Protein AF-A0A509KYE9-F1 (afdb_monomer_lite)

Structure (mmCIF, N/CA/C/O backbone):
data_AF-A0A509KYE9-F1
#
_entry.id   AF-A0A509KYE9-F1
#
loop_
_atom_site.group_PDB
_atom_site.id
_atom_site.type_symbol
_atom_site.label_atom_id
_atom_site.label_alt_id
_atom_site.label_comp_id
_atom_site.label_asym_id
_atom_site.label_entity_id
_atom_site.label_seq_id
_atom_site.pdbx_PDB_ins_code
_atom_site.Cartn_x
_atom_site.Cartn_y
_atom_site.Cartn_z
_atom_site.occupancy
_atom_site.B_iso_or_equiv
_atom_site.auth_seq_id
_atom_site.auth_comp_id
_atom_site.auth_asym_id
_atom_site.auth_atom_id
_atom_site.pdbx_PDB_model_num
ATOM 1 N N . MET A 1 1 ? -16.333 11.817 -3.526 1.00 33.34 1 MET A N 1
ATOM 2 C CA . MET A 1 1 ? -16.485 10.384 -3.855 1.00 33.34 1 MET A CA 1
ATOM 3 C C . MET A 1 1 ? -15.244 9.681 -3.335 1.00 33.34 1 MET A C 1
ATOM 5 O O . MET A 1 1 ? -14.174 10.230 -3.574 1.00 33.34 1 MET A O 1
ATOM 9 N N . PRO A 1 2 ? -15.351 8.580 -2.573 1.00 40.12 2 PRO A N 1
ATOM 10 C CA . PRO A 1 2 ? -14.171 7.830 -2.151 1.00 40.12 2 PRO A CA 1
ATOM 11 C C . PRO A 1 2 ? -13.476 7.275 -3.400 1.00 40.12 2 PRO A C 1
ATOM 13 O O . PRO A 1 2 ? -14.123 6.633 -4.227 1.00 40.12 2 PRO A O 1
ATOM 16 N N . SER A 1 3 ? -12.197 7.593 -3.581 1.00 48.25 3 SER A N 1
ATOM 17 C CA . SER A 1 3 ? -11.374 7.003 -4.634 1.00 48.25 3 SER A CA 1
ATOM 18 C C . SER A 1 3 ? -11.118 5.543 -4.272 1.00 48.25 3 SER A C 1
ATOM 20 O O . SER A 1 3 ? -10.631 5.236 -3.186 1.00 48.25 3 SER A O 1
ATOM 22 N N . PHE A 1 4 ? -11.502 4.629 -5.162 1.00 47.03 4 PHE A N 1
ATOM 23 C CA . PHE A 1 4 ? -11.134 3.226 -5.030 1.00 47.03 4 PHE A CA 1
ATOM 24 C C . PHE A 1 4 ? -9.632 3.131 -5.294 1.00 47.03 4 PHE A C 1
ATOM 26 O O . PHE A 1 4 ? -9.188 3.395 -6.410 1.00 47.03 4 PHE A O 1
ATOM 33 N N . ILE A 1 5 ? -8.848 2.838 -4.258 1.00 53.94 5 ILE A N 1
ATOM 34 C CA . ILE A 1 5 ? -7.424 2.570 -4.434 1.00 53.94 5 ILE A CA 1
ATOM 35 C C . ILE A 1 5 ? -7.317 1.101 -4.823 1.00 53.94 5 ILE A C 1
ATOM 37 O O . ILE A 1 5 ? -7.512 0.220 -3.984 1.00 53.94 5 ILE A O 1
ATOM 41 N N . GLU A 1 6 ? -7.031 0.844 -6.096 1.00 53.84 6 GLU A N 1
ATOM 42 C CA . GLU A 1 6 ? -6.678 -0.487 -6.580 1.00 53.84 6 GLU A CA 1
ATOM 43 C C . GLU A 1 6 ? -5.300 -0.846 -6.000 1.00 53.84 6 GLU A C 1
ATOM 45 O O . GLU A 1 6 ? -4.251 -0.496 -6.533 1.00 53.84 6 GLU A O 1
ATOM 50 N N . CYS A 1 7 ? -5.309 -1.437 -4.804 1.00 59.69 7 CYS A N 1
ATOM 51 C CA . CYS A 1 7 ? -4.104 -1.905 -4.134 1.00 59.69 7 CYS A CA 1
ATOM 52 C C . CYS A 1 7 ? -3.837 -3.339 -4.591 1.00 59.69 7 CYS A C 1
ATOM 54 O O . CYS A 1 7 ? -4.673 -4.212 -4.359 1.00 59.69 7 CYS A O 1
ATOM 56 N N . GLU A 1 8 ? -2.669 -3.615 -5.174 1.00 65.81 8 GLU A N 1
ATOM 57 C CA . GLU A 1 8 ? -2.299 -4.998 -5.520 1.00 65.81 8 GLU A CA 1
ATOM 58 C C . GLU A 1 8 ? -2.052 -5.865 -4.275 1.00 65.81 8 GLU A C 1
ATOM 60 O O . GLU A 1 8 ? -2.192 -7.087 -4.312 1.00 65.81 8 GLU A O 1
ATOM 65 N N . SER A 1 9 ? -1.717 -5.238 -3.144 1.00 76.31 9 SER A N 1
ATOM 66 C CA . SER A 1 9 ? -1.668 -5.906 -1.846 1.00 76.31 9 SER A CA 1
ATOM 67 C C . SER A 1 9 ? -2.230 -5.014 -0.741 1.00 76.31 9 SER A C 1
ATOM 69 O O . SER A 1 9 ? -1.964 -3.811 -0.695 1.00 76.31 9 SER A O 1
ATOM 71 N N . LEU A 1 10 ? -3.019 -5.622 0.146 1.00 84.19 10 LEU A N 1
ATOM 72 C CA . LEU A 1 10 ? -3.643 -4.981 1.299 1.00 84.19 10 LEU A CA 1
ATOM 73 C C . LEU A 1 10 ? -3.537 -5.916 2.507 1.00 84.19 10 LEU A C 1
ATOM 75 O O . LEU A 1 10 ? -3.923 -7.081 2.443 1.00 84.19 10 LEU A O 1
ATOM 79 N N . SER A 1 11 ? -3.031 -5.391 3.618 1.00 88.44 11 SER A N 1
ATOM 80 C CA . SER A 1 11 ? -2.984 -6.068 4.910 1.00 88.44 11 SER A CA 1
ATOM 81 C C . SER A 1 11 ? -3.585 -5.162 5.974 1.00 88.44 11 SER A C 1
ATOM 83 O O . SER A 1 11 ? -3.183 -4.006 6.112 1.00 88.44 11 SER A O 1
ATOM 85 N N . ILE A 1 12 ? -4.548 -5.691 6.725 1.00 89.31 12 ILE A N 1
ATOM 86 C CA . ILE A 1 12 ? -5.238 -4.987 7.806 1.00 89.31 12 ILE A CA 1
ATOM 87 C C . ILE A 1 12 ? -5.010 -5.778 9.091 1.00 89.31 12 ILE A C 1
ATOM 89 O O . ILE A 1 12 ? -5.333 -6.963 9.163 1.00 89.31 12 ILE A O 1
ATOM 93 N N . ASN A 1 13 ? -4.448 -5.130 10.108 1.00 91.56 13 ASN A N 1
ATOM 94 C CA . ASN A 1 13 ? -4.208 -5.729 11.415 1.00 91.56 13 ASN A CA 1
ATOM 95 C C . ASN A 1 13 ? -4.886 -4.895 12.502 1.00 91.56 13 ASN A C 1
ATOM 97 O O . ASN A 1 13 ? -4.642 -3.696 12.593 1.00 91.56 13 ASN A O 1
ATOM 101 N N . TYR A 1 14 ? -5.718 -5.523 13.329 1.00 89.94 14 TYR A N 1
ATOM 102 C CA . TYR A 1 14 ? -6.417 -4.850 14.418 1.00 89.94 14 TYR A CA 1
ATOM 103 C C . TYR A 1 14 ? -5.716 -5.087 15.747 1.00 89.94 14 TYR A C 1
ATOM 105 O O . TYR A 1 14 ? -5.370 -6.218 16.092 1.00 89.94 14 TYR A O 1
ATOM 113 N N . ASN A 1 15 ? -5.584 -4.028 16.540 1.00 89.38 15 ASN A N 1
ATOM 114 C CA . ASN A 1 15 ? -5.244 -4.176 17.946 1.00 89.38 15 ASN A CA 1
ATOM 115 C C . ASN A 1 15 ? -6.501 -4.402 18.807 1.00 89.38 15 ASN A C 1
ATOM 117 O O . ASN A 1 15 ? -7.637 -4.197 18.379 1.00 89.38 15 ASN A O 1
ATOM 121 N N . ILE A 1 16 ? -6.283 -4.768 20.073 1.00 88.56 16 ILE A N 1
ATOM 122 C CA . ILE A 1 16 ? -7.353 -4.986 21.061 1.00 88.56 16 ILE A CA 1
ATOM 123 C C . ILE A 1 16 ? -8.208 -3.739 21.353 1.00 88.56 16 ILE A C 1
ATOM 125 O O . ILE A 1 16 ? -9.264 -3.857 21.965 1.00 88.56 16 ILE A O 1
ATOM 129 N N . MET A 1 17 ? -7.755 -2.550 20.948 1.00 88.31 17 MET A N 1
ATOM 130 C CA . MET A 1 17 ? -8.473 -1.283 21.112 1.00 88.31 17 MET A CA 1
ATOM 131 C C . MET A 1 17 ? -9.351 -0.941 19.897 1.00 88.31 17 MET A C 1
ATOM 133 O O . MET A 1 17 ? -9.965 0.121 19.887 1.00 88.31 17 MET A O 1
ATOM 137 N N . GLY A 1 18 ? -9.402 -1.800 18.872 1.00 84.12 18 GLY A N 1
ATOM 138 C CA . GLY A 1 18 ? -10.161 -1.546 17.644 1.00 84.12 18 GLY A CA 1
ATOM 139 C C . GLY A 1 18 ? -9.470 -0.595 16.663 1.00 84.12 18 GLY A 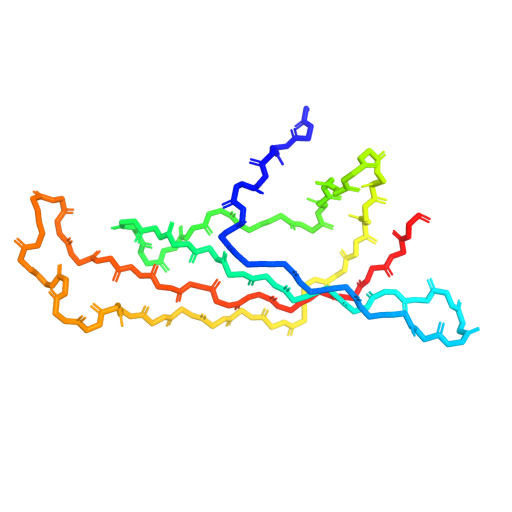C 1
ATOM 140 O O . GLY A 1 18 ? -10.096 -0.137 15.713 1.00 84.12 18 GLY A O 1
ATOM 141 N N . ILE A 1 19 ? -8.184 -0.299 16.869 1.00 91.69 19 ILE A N 1
ATOM 142 C CA . ILE A 1 19 ? -7.377 0.487 15.931 1.00 91.69 19 ILE A CA 1
ATOM 143 C C . ILE A 1 19 ? -6.799 -0.462 14.880 1.00 91.69 19 ILE A C 1
ATOM 145 O O . ILE A 1 19 ? -6.182 -1.473 15.225 1.00 91.69 19 ILE A O 1
ATOM 149 N N . ALA A 1 20 ? -6.983 -0.118 13.609 1.00 92.69 20 ALA A N 1
ATOM 150 C CA . ALA A 1 20 ? -6.485 -0.860 12.465 1.00 92.69 20 ALA A CA 1
ATOM 151 C C . ALA A 1 20 ? -5.162 -0.266 11.963 1.00 92.69 20 ALA A C 1
ATOM 153 O O . ALA A 1 20 ? -5.090 0.907 11.604 1.00 92.69 20 ALA A O 1
ATOM 154 N N . THR A 1 21 ? -4.122 -1.086 11.884 1.00 94.25 21 THR A N 1
ATOM 155 C CA . THR A 1 21 ? -2.921 -0.798 11.100 1.00 94.25 21 THR A CA 1
ATOM 156 C C . THR A 1 21 ? -3.125 -1.357 9.701 1.00 94.25 21 THR A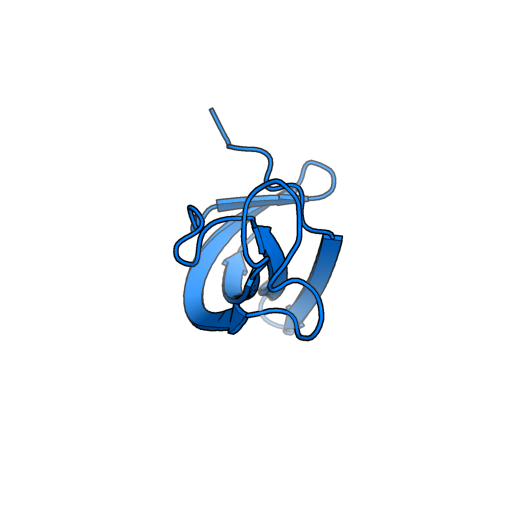 C 1
ATOM 158 O O . THR A 1 21 ? -3.259 -2.569 9.526 1.00 94.25 21 THR A O 1
ATOM 161 N N . ILE A 1 22 ? -3.140 -0.478 8.707 1.00 91.75 22 ILE A N 1
ATOM 162 C CA . ILE A 1 22 ? -3.360 -0.812 7.304 1.00 91.75 22 ILE A CA 1
ATOM 163 C C . ILE A 1 22 ? -2.062 -0.595 6.548 1.00 91.75 22 ILE A C 1
ATOM 165 O O . ILE A 1 22 ? -1.509 0.502 6.557 1.00 91.75 22 ILE A O 1
ATOM 169 N N . ASN A 1 23 ? -1.579 -1.647 5.900 1.00 92.31 23 ASN A N 1
ATOM 170 C CA . ASN A 1 23 ? -0.430 -1.587 5.012 1.00 92.31 23 ASN A CA 1
ATOM 171 C C . ASN A 1 23 ? -0.883 -1.961 3.611 1.00 92.31 23 ASN A C 1
ATOM 173 O O . ASN A 1 23 ? -1.530 -2.994 3.429 1.00 92.31 23 ASN A O 1
ATOM 177 N N . TYR A 1 24 ? -0.545 -1.132 2.634 1.00 90.19 24 TYR A N 1
ATOM 178 C CA . TYR A 1 24 ? -0.887 -1.385 1.244 1.00 90.19 24 TYR A CA 1
ATOM 179 C C . TYR A 1 24 ? 0.220 -0.918 0.312 1.00 90.19 24 TYR A C 1
ATOM 181 O O . TYR A 1 24 ? 1.027 -0.051 0.660 1.00 90.19 24 TYR A O 1
ATOM 189 N N . THR A 1 25 ? 0.252 -1.515 -0.874 1.00 90.81 25 THR A N 1
ATOM 190 C CA . THR A 1 25 ? 1.202 -1.159 -1.924 1.00 90.81 25 THR A CA 1
ATOM 191 C C . THR A 1 25 ? 0.455 -0.650 -3.143 1.00 90.81 25 THR A C 1
ATOM 193 O O . THR A 1 25 ? -0.467 -1.302 -3.634 1.00 90.81 25 THR A O 1
ATOM 196 N N . ILE A 1 26 ? 0.888 0.510 -3.628 1.00 90.50 26 ILE A N 1
ATOM 197 C CA . ILE A 1 26 ? 0.482 1.072 -4.912 1.00 90.50 26 ILE A CA 1
ATOM 198 C C . ILE A 1 26 ? 1.595 0.777 -5.914 1.00 90.50 26 ILE A C 1
ATOM 200 O O . ILE A 1 26 ? 2.767 1.017 -5.619 1.00 90.50 26 ILE A O 1
ATOM 204 N N . ILE A 1 27 ? 1.227 0.278 -7.090 1.00 89.00 27 ILE A N 1
ATOM 205 C CA . ILE A 1 27 ? 2.121 0.193 -8.242 1.00 89.00 27 ILE A CA 1
ATOM 206 C C . ILE A 1 27 ? 1.718 1.297 -9.221 1.00 89.00 27 ILE A C 1
ATOM 208 O O . ILE A 1 27 ? 0.549 1.396 -9.587 1.00 89.00 27 ILE A O 1
ATOM 212 N N . SER A 1 28 ? 2.662 2.152 -9.612 1.00 89.50 28 SER A N 1
ATOM 213 C CA . SER A 1 28 ? 2.398 3.295 -10.495 1.00 89.50 28 SER A CA 1
ATOM 214 C C . SER A 1 28 ? 3.524 3.531 -11.496 1.00 89.50 28 SER A C 1
ATOM 216 O O . SER A 1 28 ? 4.670 3.168 -11.260 1.00 89.50 28 SER A O 1
ATOM 218 N N . ASP A 1 29 ? 3.207 4.177 -12.613 1.00 88.50 29 ASP A N 1
ATOM 219 C CA . ASP A 1 29 ? 4.165 4.685 -13.608 1.00 88.50 29 ASP A CA 1
ATOM 220 C C . ASP A 1 29 ? 4.778 6.044 -13.206 1.00 88.50 29 ASP A C 1
ATOM 222 O O . ASP A 1 29 ? 5.676 6.567 -13.862 1.00 88.50 29 ASP A O 1
ATOM 226 N N . THR A 1 30 ? 4.316 6.611 -12.089 1.00 87.19 30 THR A N 1
ATOM 227 C CA . THR A 1 30 ? 4.824 7.844 -11.479 1.00 87.19 30 THR A CA 1
ATOM 228 C C . THR A 1 30 ? 5.476 7.570 -10.119 1.00 87.19 30 THR A C 1
ATOM 230 O O . THR A 1 30 ? 4.978 6.726 -9.368 1.00 87.19 30 THR A O 1
ATOM 233 N N . PRO A 1 31 ? 6.550 8.295 -9.748 1.00 85.44 31 PRO A N 1
ATOM 234 C CA . PRO A 1 31 ? 7.161 8.207 -8.420 1.00 85.44 31 PRO A CA 1
ATOM 235 C C . PRO A 1 31 ? 6.317 8.830 -7.293 1.00 85.44 31 PRO A C 1
ATOM 237 O O . PRO A 1 31 ? 6.662 8.665 -6.122 1.00 85.44 31 PRO A O 1
ATOM 240 N N . ASP A 1 32 ? 5.250 9.562 -7.620 1.00 86.00 32 ASP A N 1
ATOM 241 C CA . ASP A 1 32 ? 4.394 10.249 -6.645 1.00 86.00 32 ASP A CA 1
ATOM 242 C C . ASP A 1 32 ? 2.913 9.899 -6.877 1.00 86.00 32 ASP A C 1
ATOM 244 O O . ASP A 1 32 ? 2.168 10.675 -7.488 1.00 86.00 32 ASP A O 1
ATOM 248 N N . PRO A 1 33 ? 2.472 8.686 -6.492 1.00 83.88 33 PRO A N 1
ATOM 249 C CA . PRO A 1 33 ? 1.068 8.319 -6.598 1.00 83.88 33 PRO A CA 1
ATOM 250 C C . PRO A 1 33 ? 0.218 9.097 -5.588 1.00 83.88 33 PRO A C 1
ATOM 252 O O . PRO A 1 33 ? 0.662 9.448 -4.499 1.00 83.88 33 PRO A O 1
ATOM 255 N N . SER A 1 34 ? -1.055 9.327 -5.918 1.00 85.31 34 SER A N 1
ATOM 256 C CA . SER A 1 34 ? -1.998 9.959 -4.988 1.00 85.31 34 SER A CA 1
ATOM 257 C C . SER A 1 34 ? -2.315 9.029 -3.815 1.00 85.31 34 SER A C 1
ATOM 259 O O . SER A 1 34 ? -2.908 7.966 -3.995 1.00 85.31 34 SER A O 1
ATOM 261 N N . ILE A 1 35 ? -1.947 9.444 -2.603 1.00 86.94 35 ILE A N 1
ATOM 262 C CA . ILE A 1 35 ? -2.186 8.691 -1.367 1.00 86.94 35 ILE A CA 1
ATOM 263 C C . ILE A 1 35 ? -3.330 9.349 -0.598 1.00 86.94 35 ILE A C 1
ATOM 265 O O . ILE A 1 35 ? -3.338 10.565 -0.397 1.00 86.94 35 ILE A O 1
AT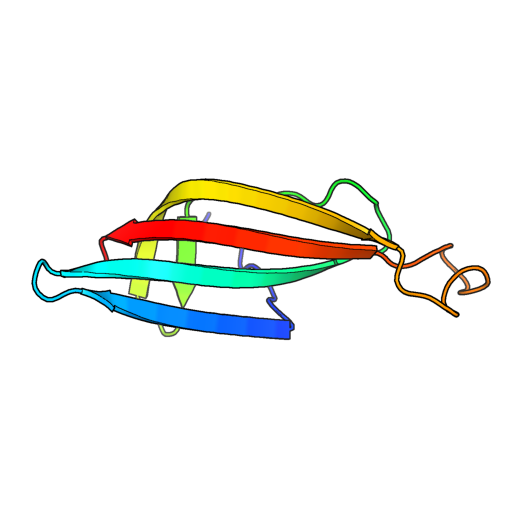OM 269 N N . HIS A 1 36 ? -4.295 8.548 -0.143 1.00 84.00 36 HIS A N 1
ATOM 270 C CA . HIS A 1 36 ? -5.451 9.044 0.597 1.00 84.00 36 HIS A CA 1
ATOM 271 C C . HIS A 1 36 ? -5.506 8.469 2.018 1.00 84.00 36 HIS A C 1
ATOM 273 O O . HIS A 1 36 ? -5.284 7.275 2.199 1.00 84.00 36 HIS A O 1
ATOM 279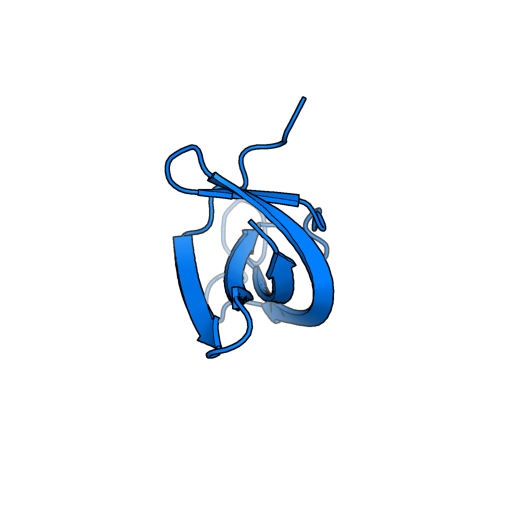 N N . PRO A 1 37 ? -5.874 9.283 3.026 1.00 86.38 37 PRO A N 1
ATOM 280 C CA . PRO A 1 37 ? -6.082 8.829 4.405 1.00 86.38 37 PRO A CA 1
ATOM 281 C C . PRO A 1 37 ? -7.410 8.073 4.604 1.00 86.38 37 PRO A C 1
ATOM 283 O O . PRO A 1 37 ? -7.789 7.762 5.733 1.00 86.38 37 PRO A O 1
ATOM 286 N N . ILE A 1 38 ? -8.148 7.831 3.517 1.00 89.19 38 ILE A N 1
ATOM 287 C CA . ILE A 1 38 ? -9.436 7.143 3.509 1.00 89.19 38 ILE A CA 1
ATOM 288 C C . ILE A 1 38 ? -9.323 5.969 2.544 1.00 89.19 38 ILE A C 1
ATOM 290 O O . ILE A 1 38 ? -9.015 6.170 1.370 1.00 89.19 38 ILE A O 1
ATOM 294 N N . ILE A 1 39 ? -9.601 4.764 3.035 1.00 87.56 39 ILE A N 1
ATOM 295 C CA . ILE A 1 39 ? -9.566 3.527 2.249 1.00 87.56 39 ILE A CA 1
ATOM 296 C C . ILE A 1 39 ? -10.900 2.811 2.409 1.00 87.56 39 ILE A C 1
ATOM 298 O O . ILE A 1 39 ? -11.460 2.775 3.502 1.00 87.56 39 ILE A O 1
ATOM 302 N N . VAL A 1 40 ? -11.409 2.233 1.322 1.00 86.69 40 VAL A N 1
ATOM 303 C CA . VAL A 1 40 ? -12.601 1.381 1.351 1.00 86.69 40 VAL A CA 1
ATOM 304 C C . VAL A 1 40 ? -12.184 -0.045 1.027 1.00 86.69 40 VAL A C 1
ATOM 306 O O . VAL A 1 40 ? -11.680 -0.298 -0.064 1.00 86.69 40 VAL A O 1
ATOM 309 N N . ALA A 1 41 ? -12.400 -0.970 1.961 1.00 83.44 41 ALA A N 1
ATOM 310 C CA . ALA A 1 41 ? -12.129 -2.391 1.770 1.00 83.44 41 ALA A CA 1
ATOM 311 C C . ALA A 1 41 ? -13.344 -3.205 2.222 1.00 83.44 41 ALA A C 1
ATOM 313 O O . ALA A 1 41 ? -13.814 -3.041 3.343 1.00 83.44 41 ALA A O 1
ATOM 314 N N . ASP A 1 42 ? -13.876 -4.039 1.324 1.00 83.00 42 ASP A N 1
ATOM 315 C CA . ASP A 1 42 ? -15.075 -4.863 1.558 1.00 83.00 42 ASP A CA 1
ATOM 316 C C . ASP A 1 42 ? -16.283 -4.074 2.118 1.00 83.00 42 ASP A C 1
ATOM 318 O O . ASP A 1 42 ? -16.995 -4.500 3.021 1.00 83.00 42 ASP A O 1
ATOM 322 N N . GLY A 1 43 ? -16.483 -2.847 1.621 1.00 84.19 43 GLY A N 1
ATOM 323 C CA . GLY A 1 43 ? -17.562 -1.957 2.071 1.00 84.19 43 GLY A CA 1
ATOM 324 C C . GLY A 1 43 ? -17.321 -1.255 3.415 1.00 84.19 43 GLY A C 1
ATOM 325 O O . GLY A 1 43 ? -18.121 -0.400 3.792 1.00 84.19 43 GLY A O 1
ATOM 326 N N . VAL A 1 44 ? -16.217 -1.546 4.107 1.00 86.62 44 VAL A N 1
ATOM 327 C CA . VAL A 1 44 ? -15.798 -0.848 5.329 1.00 86.62 44 VAL A CA 1
ATOM 328 C C . VAL A 1 44 ? -14.935 0.356 4.964 1.00 86.62 44 VAL A C 1
ATOM 330 O O . VAL A 1 44 ? -14.020 0.248 4.146 1.00 86.62 44 VAL A O 1
ATOM 333 N N . ILE A 1 45 ? -15.226 1.510 5.570 1.00 90.62 45 ILE A N 1
ATOM 334 C CA . ILE A 1 45 ? -14.459 2.743 5.378 1.00 90.62 45 ILE A CA 1
ATOM 335 C C . ILE A 1 45 ? -13.467 2.876 6.525 1.00 90.62 45 ILE A C 1
ATOM 337 O O . ILE A 1 45 ? -13.857 3.030 7.672 1.00 90.62 45 ILE A O 1
ATOM 341 N N . PHE A 1 46 ? -12.185 2.888 6.200 1.00 90.44 46 PHE A N 1
ATOM 342 C CA . PHE A 1 46 ? -11.120 3.177 7.143 1.00 90.44 46 PHE A CA 1
ATOM 343 C C . PHE A 1 46 ? -10.692 4.624 6.984 1.00 90.44 46 PHE A C 1
ATOM 345 O O . PHE A 1 46 ? -10.271 5.026 5.900 1.00 90.44 46 PHE A O 1
ATOM 352 N N . ASN A 1 47 ? -10.789 5.398 8.061 1.00 92.69 47 ASN A N 1
ATOM 353 C CA . ASN A 1 47 ? -10.306 6.773 8.110 1.00 92.69 47 ASN A CA 1
ATOM 354 C C . ASN A 1 47 ? -9.183 6.869 9.141 1.00 92.69 47 ASN A C 1
ATOM 356 O O . ASN A 1 47 ? -9.351 6.449 10.290 1.00 92.69 47 ASN A O 1
ATOM 360 N N . GLY A 1 48 ? -8.027 7.376 8.725 1.00 91.75 48 GLY A N 1
ATOM 361 C CA . GLY A 1 48 ? -6.839 7.342 9.557 1.00 91.75 48 GLY A CA 1
ATOM 362 C C . GLY A 1 48 ? -5.769 8.354 9.197 1.00 91.75 48 GLY A C 1
ATOM 363 O O . GLY A 1 48 ? -5.978 9.312 8.458 1.00 91.75 48 GLY A O 1
ATOM 364 N N . ILE A 1 49 ? -4.593 8.128 9.769 1.00 94.25 49 ILE A N 1
ATOM 365 C CA . ILE A 1 49 ? -3.399 8.938 9.559 1.00 94.25 49 ILE A CA 1
ATOM 366 C C . ILE A 1 49 ? -2.350 8.058 8.891 1.00 94.25 49 ILE A C 1
ATOM 368 O O . ILE A 1 49 ? -2.039 6.964 9.370 1.00 94.25 49 ILE A O 1
ATOM 372 N N . ILE A 1 50 ? -1.794 8.551 7.787 1.00 94.25 50 ILE A N 1
ATOM 373 C CA . ILE A 1 50 ? -0.661 7.924 7.108 1.00 94.25 50 ILE A CA 1
ATOM 374 C C . ILE A 1 50 ? 0.580 8.157 7.968 1.00 94.25 50 ILE A C 1
ATOM 376 O O . ILE A 1 50 ? 0.942 9.296 8.258 1.00 94.25 50 ILE A O 1
ATOM 380 N N . THR A 1 51 ? 1.220 7.076 8.397 1.00 95.25 51 THR A N 1
ATOM 381 C CA . THR A 1 51 ? 2.392 7.121 9.278 1.00 95.25 51 THR A CA 1
ATOM 382 C C . THR A 1 51 ? 3.696 6.933 8.5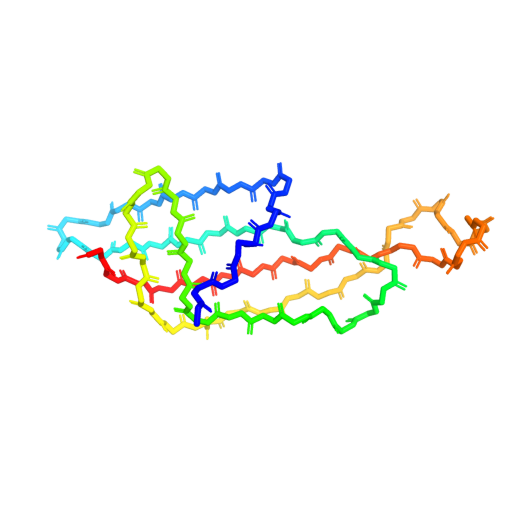18 1.00 95.25 51 THR A C 1
ATOM 384 O O . THR A 1 51 ? 4.740 7.396 8.973 1.00 95.25 51 THR A O 1
ATOM 387 N N . SER A 1 52 ? 3.654 6.266 7.364 1.00 94.19 52 SER A N 1
ATOM 388 C CA . SER A 1 52 ? 4.824 6.045 6.522 1.00 94.19 52 SER A CA 1
ATOM 389 C C . SER A 1 52 ? 4.433 5.939 5.055 1.00 94.19 52 SER A C 1
ATOM 391 O O . SER A 1 52 ? 3.404 5.351 4.718 1.00 94.19 52 SER A O 1
ATOM 393 N N . VAL A 1 53 ? 5.283 6.500 4.198 1.00 94.06 53 VAL A N 1
ATOM 394 C CA . VAL A 1 53 ? 5.228 6.368 2.743 1.00 94.06 53 VAL A CA 1
ATOM 395 C C . VAL A 1 53 ? 6.644 6.099 2.265 1.00 94.06 53 VAL A C 1
ATOM 397 O O . VAL A 1 53 ? 7.565 6.850 2.590 1.00 94.06 53 VAL A O 1
ATOM 400 N N . TYR A 1 54 ? 6.817 5.035 1.491 1.00 94.25 54 TYR A N 1
ATOM 401 C CA . TYR A 1 54 ? 8.095 4.690 0.892 1.00 94.25 54 TYR A CA 1
ATOM 402 C C . TYR A 1 54 ? 7.908 4.303 -0.569 1.00 94.25 54 TYR A C 1
ATOM 404 O O . TYR A 1 54 ? 7.291 3.278 -0.858 1.00 94.25 54 TYR A O 1
ATOM 412 N N . THR A 1 55 ? 8.463 5.108 -1.475 1.00 94.12 55 THR A N 1
ATOM 413 C CA . THR A 1 55 ? 8.457 4.835 -2.915 1.00 94.12 55 THR A CA 1
ATOM 414 C C . THR A 1 55 ? 9.840 4.416 -3.390 1.00 94.12 55 THR A C 1
ATOM 416 O O . THR A 1 55 ? 10.837 5.068 -3.078 1.00 94.12 55 THR A O 1
ATOM 419 N N . GLN A 1 56 ? 9.897 3.362 -4.199 1.00 93.50 56 GLN A N 1
ATOM 420 C CA . GLN A 1 56 ? 11.106 2.939 -4.900 1.00 93.50 56 GLN A CA 1
ATOM 421 C C . GLN A 1 56 ? 10.769 2.477 -6.326 1.00 93.50 56 GLN A C 1
ATOM 423 O O . GLN A 1 56 ? 9.671 1.965 -6.556 1.00 93.50 56 GLN A O 1
ATOM 428 N N . PRO A 1 57 ? 11.687 2.631 -7.292 1.00 91.19 57 PRO A N 1
ATOM 429 C CA . PRO A 1 57 ? 11.510 2.060 -8.621 1.00 91.19 57 PRO A CA 1
ATOM 430 C C . PRO A 1 57 ? 11.526 0.526 -8.562 1.00 91.19 57 PRO A C 1
ATOM 432 O O . PRO A 1 57 ? 12.283 -0.079 -7.799 1.00 91.19 57 PRO A O 1
ATOM 435 N N . ILE A 1 58 ? 10.708 -0.111 -9.394 1.00 89.50 58 ILE A N 1
ATOM 436 C CA . ILE A 1 58 ? 10.690 -1.559 -9.579 1.00 89.50 58 ILE A CA 1
ATOM 437 C C . ILE A 1 58 ? 11.818 -1.915 -10.549 1.00 89.50 58 ILE A C 1
ATOM 439 O O . ILE A 1 58 ? 11.814 -1.508 -11.712 1.00 89.50 58 ILE A O 1
ATOM 443 N N . ALA A 1 59 ? 12.799 -2.683 -10.077 1.00 89.69 59 ALA A N 1
ATOM 444 C CA . ALA A 1 59 ? 13.928 -3.105 -10.903 1.00 89.69 59 ALA A CA 1
ATOM 445 C C . ALA A 1 59 ? 13.458 -3.859 -12.159 1.00 89.69 59 ALA A C 1
ATOM 447 O O . ALA A 1 59 ? 12.506 -4.639 -12.095 1.00 89.69 59 ALA A O 1
ATOM 448 N N . LYS A 1 60 ? 14.179 -3.688 -13.275 1.00 86.12 60 LYS A N 1
ATOM 449 C CA . LYS A 1 60 ? 13.881 -4.288 -14.592 1.00 86.12 60 LYS A CA 1
ATOM 450 C C . LYS A 1 60 ? 12.655 -3.710 -15.304 1.00 86.12 60 LYS A C 1
ATOM 452 O O . LYS A 1 60 ? 12.225 -4.274 -16.309 1.00 86.12 60 LYS A O 1
ATOM 457 N N . THR A 1 61 ? 12.093 -2.610 -14.809 1.00 87.88 61 THR A N 1
ATOM 458 C CA . THR A 1 61 ? 10.994 -1.896 -15.479 1.00 87.88 61 THR A CA 1
ATOM 459 C C . THR A 1 61 ? 11.454 -0.601 -16.147 1.00 87.88 61 THR A C 1
ATOM 461 O O . THR A 1 61 ? 10.635 0.119 -16.706 1.00 87.88 61 THR A O 1
ATOM 464 N N . GLU A 1 62 ? 12.762 -0.316 -16.160 1.00 83.38 62 GLU A N 1
ATOM 465 C CA . GLU A 1 62 ? 13.334 0.961 -16.615 1.00 83.38 62 GLU A CA 1
ATOM 466 C C . GLU A 1 62 ? 13.057 1.256 -18.098 1.00 83.38 62 GLU A C 1
ATOM 468 O O . GLU A 1 62 ? 13.104 2.410 -18.518 1.00 83.38 62 GLU A O 1
ATOM 473 N N . PHE A 1 63 ? 12.762 0.215 -18.881 1.00 80.62 63 PHE A N 1
ATOM 474 C CA . PHE A 1 63 ? 12.498 0.278 -20.320 1.00 80.62 63 PHE A CA 1
ATOM 475 C C . PHE A 1 63 ? 11.049 -0.068 -20.689 1.00 80.62 63 PHE A C 1
ATOM 477 O O . PHE A 1 63 ? 10.782 -0.380 -21.850 1.00 80.62 63 PHE A O 1
ATOM 484 N N . ALA A 1 64 ? 10.120 -0.083 -19.727 1.00 80.62 64 ALA A N 1
ATOM 485 C CA . ALA A 1 64 ? 8.713 -0.284 -20.057 1.00 80.62 64 ALA A CA 1
ATOM 486 C C . ALA A 1 64 ? 8.201 0.869 -20.942 1.00 80.62 64 ALA A C 1
ATOM 488 O O . ALA A 1 64 ? 8.735 1.978 -20.900 1.00 80.62 64 ALA A O 1
ATOM 489 N N . GLU A 1 65 ? 7.165 0.609 -21.749 1.00 79.31 65 GLU A N 1
ATOM 490 C CA . GLU A 1 65 ? 6.665 1.551 -22.770 1.00 79.31 65 GLU A CA 1
ATOM 491 C C . GLU A 1 65 ? 6.320 2.942 -22.208 1.00 79.31 65 GLU A C 1
ATOM 493 O O . GLU A 1 65 ? 6.455 3.938 -22.916 1.00 79.31 65 GLU A O 1
ATOM 498 N N . ASN A 1 66 ? 5.956 3.014 -20.923 1.00 78.44 66 ASN A N 1
ATOM 499 C CA . ASN A 1 66 ? 5.570 4.242 -20.226 1.00 78.44 66 ASN A CA 1
ATOM 500 C C . ASN A 1 66 ? 6.641 4.766 -19.244 1.00 78.44 66 ASN A C 1
ATOM 502 O O . ASN A 1 66 ? 6.363 5.678 -18.471 1.00 78.44 66 ASN A O 1
ATOM 506 N N . GLY A 1 67 ? 7.865 4.225 -19.272 1.00 81.31 67 GLY A N 1
ATOM 507 C CA . GLY A 1 67 ? 8.932 4.546 -18.317 1.00 81.31 67 GLY A CA 1
ATOM 508 C C . GLY A 1 67 ? 9.007 3.579 -17.124 1.00 81.31 67 GLY A C 1
ATOM 509 O O . GLY A 1 67 ? 8.324 2.554 -17.118 1.00 81.31 67 GLY A O 1
ATOM 510 N N . PRO A 1 68 ? 9.875 3.854 -16.130 1.00 87.94 68 PRO A N 1
ATOM 511 C CA . PRO A 1 68 ? 10.031 2.999 -14.958 1.00 87.94 68 PRO A CA 1
ATOM 512 C C . PRO A 1 68 ? 8.736 2.918 -14.153 1.00 87.94 68 PRO A C 1
ATOM 514 O O . PRO A 1 68 ? 8.058 3.918 -13.939 1.00 87.94 68 PRO A O 1
ATOM 517 N N . TRP A 1 69 ? 8.437 1.728 -13.646 1.00 90.38 69 TRP A N 1
ATOM 518 C CA . TRP A 1 69 ? 7.372 1.535 -12.673 1.00 90.38 69 TRP A CA 1
ATOM 519 C C . TRP A 1 69 ? 7.914 1.725 -11.261 1.00 90.38 69 TRP A C 1
ATOM 521 O O . TRP A 1 69 ? 9.093 1.491 -10.984 1.00 90.38 69 TRP A O 1
ATOM 531 N N . TYR A 1 70 ? 7.039 2.113 -10.348 1.00 91.50 70 TYR A N 1
ATOM 532 C CA . TYR A 1 70 ? 7.339 2.396 -8.957 1.00 91.50 70 TYR A CA 1
ATOM 533 C C . TYR A 1 70 ? 6.423 1.580 -8.057 1.00 91.50 70 TYR A C 1
ATOM 535 O O . TYR A 1 70 ? 5.260 1.346 -8.371 1.00 91.50 70 TYR A O 1
ATOM 543 N N . THR A 1 71 ? 6.964 1.156 -6.921 1.00 91.88 71 THR A N 1
ATOM 544 C CA . THR A 1 71 ? 6.199 0.587 -5.816 1.00 91.88 71 THR A CA 1
ATOM 545 C C . THR A 1 71 ? 6.203 1.587 -4.674 1.00 91.88 71 THR A C 1
ATOM 547 O O . THR A 1 71 ? 7.268 1.982 -4.193 1.00 91.88 71 THR A O 1
ATOM 550 N N . THR A 1 72 ? 5.017 1.956 -4.208 1.00 92.94 72 THR A N 1
ATOM 551 C CA . THR A 1 72 ? 4.817 2.825 -3.051 1.00 92.94 72 THR A CA 1
ATOM 552 C C . THR A 1 72 ? 4.157 2.030 -1.939 1.00 92.94 72 THR A C 1
ATOM 554 O O . THR A 1 72 ? 2.982 1.681 -2.019 1.00 92.94 72 THR A O 1
ATOM 557 N N . SER A 1 73 ? 4.926 1.738 -0.896 1.00 93.50 73 SER A N 1
ATOM 558 C CA . SER A 1 73 ? 4.434 1.116 0.330 1.00 93.50 73 SER A CA 1
ATOM 559 C C . SER A 1 73 ? 3.907 2.193 1.266 1.00 93.50 73 SER A C 1
ATOM 561 O O . SER A 1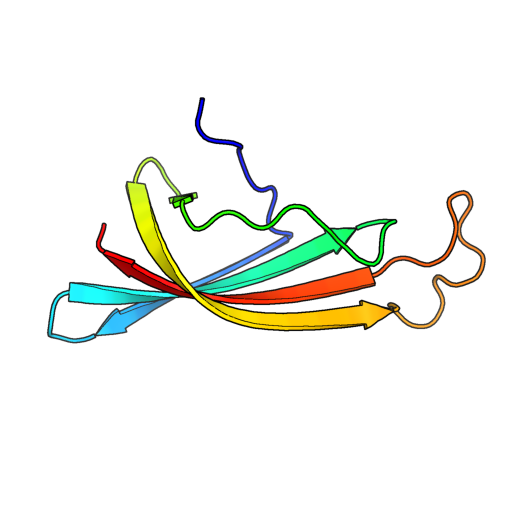 73 ? 4.625 3.139 1.599 1.00 93.50 73 SER A O 1
ATOM 563 N N . VAL A 1 74 ? 2.664 2.036 1.708 1.00 92.75 74 VAL A N 1
ATOM 564 C CA . VAL A 1 74 ? 1.994 2.971 2.609 1.00 92.75 74 VAL A CA 1
ATOM 565 C C . VAL A 1 74 ? 1.578 2.246 3.878 1.00 92.75 74 VAL A C 1
ATOM 567 O O . VAL A 1 74 ? 0.971 1.176 3.823 1.00 92.75 74 VAL A O 1
ATOM 570 N N . SER A 1 75 ? 1.877 2.859 5.021 1.00 94.25 75 SER A N 1
ATOM 571 C CA . SER A 1 75 ? 1.383 2.441 6.331 1.00 94.25 75 SER A CA 1
ATOM 572 C C . SER A 1 75 ? 0.444 3.502 6.885 1.00 94.25 75 SER A C 1
ATOM 574 O O . SER A 1 75 ? 0.766 4.691 6.915 1.00 94.25 75 SER A O 1
ATOM 576 N N . MET A 1 76 ? -0.714 3.062 7.356 1.00 93.88 76 MET A N 1
ATOM 577 C CA . MET A 1 76 ? -1.758 3.900 7.923 1.00 93.88 76 MET A CA 1
ATOM 578 C C . MET A 1 76 ? -2.245 3.309 9.242 1.00 93.88 76 MET A C 1
ATOM 580 O O . MET A 1 76 ? -2.341 2.094 9.398 1.00 93.88 76 MET A O 1
ATOM 584 N N . VAL A 1 77 ? -2.583 4.178 10.188 1.00 94.69 77 VAL A N 1
ATOM 585 C CA . VAL A 1 77 ? -3.297 3.816 11.414 1.00 94.69 77 VAL A CA 1
ATOM 586 C C . VAL A 1 77 ? -4.680 4.444 11.341 1.00 94.69 77 VAL A C 1
ATOM 588 O O . VAL A 1 77 ? -4.793 5.663 11.221 1.00 94.69 77 VAL A O 1
ATOM 591 N N . ALA A 1 78 ? -5.723 3.623 11.372 1.00 93.44 78 ALA A N 1
ATOM 592 C CA . ALA A 1 78 ? -7.094 4.024 11.099 1.00 93.44 78 ALA A CA 1
ATOM 593 C C . ALA A 1 78 ? -8.101 3.380 12.053 1.00 93.44 78 ALA A C 1
ATOM 595 O O . ALA A 1 78 ? -7.804 2.428 12.774 1.00 93.44 78 ALA A O 1
ATOM 596 N N . THR A 1 79 ? -9.320 3.902 12.014 1.00 90.44 79 THR A N 1
ATOM 597 C CA . THR A 1 79 ? -10.511 3.300 12.620 1.00 90.44 79 THR A CA 1
ATOM 598 C C . THR A 1 79 ? -11.542 3.025 11.529 1.00 90.44 79 THR A C 1
ATOM 600 O O . THR A 1 79 ? -11.611 3.782 10.556 1.00 90.44 79 THR A O 1
ATOM 603 N N . SER A 1 80 ? -12.304 1.941 11.689 1.00 81.81 80 SER A N 1
ATOM 604 C CA . SER A 1 80 ? -13.430 1.552 10.823 1.00 81.81 80 SER A CA 1
ATOM 605 C C . SER A 1 80 ? -14.746 2.181 11.255 1.00 81.81 80 SER A C 1
ATOM 607 O O . SER A 1 80 ? -14.930 2.264 12.493 1.00 81.81 80 SER A O 1
#

Foldseek 3Di:
DDDAQPFPDWDWDADPVQKIKIKTKHKALDQDDDDDQWYADPNDIWHWDWPDKDKDWDPPQCPPPSGTMMIIIIITITHD

pLDDT: mean 84.95, std 12.69, range [33.34, 95.25]

Secondary structure (DSSP, 8-state):
-------SEEEEEE-TTSPEEEEEEEEESSSS----SEEEETTEEEEEEEEEEEEEEPTT-TTSTTS--EEEEEEEEEE-

Sequence (80 aa):
MPSFIECESLSINYNIMGIATINYTIISDTPDPSIHPIIVADGVIFNGIITSVYTQPIAKTEFAENGPWYTTSVSMVATS

Radius of gyration: 13.83 Å; chains: 1; bounding box: 32×16×44 Å